Protein AF-A0A352XR48-F1 (afdb_monomer_lite)

Secondary structure (DSSP, 8-state):
---HHHHHHHHHHHHHHHTT-HHHHHHTS-TT-EEEETTEEEESHHHHHHHHHHH--------

pLDDT: mean 89.75, std 12.34, range [41.72, 98.06]

Radius of gyration: 12.22 Å; chains: 1; bounding box: 35×28×27 Å

Sequence (63 aa):
MQPVASLAIVQAWQEAANSQNIDRLLELSDPNIEVVGPRGSGFGYQLLRDWIARAGLTLETLR

Foldseek 3Di:
DPPPPPVVLVVQLLVCLQVVVLVSNQVSADQFDWDQDPVGIGTGSVVVNVCSVPVNDRDDDDD

Structure (mmCIF, N/CA/C/O backbone):
data_AF-A0A352XR48-F1
#
_entry.id   AF-A0A352XR48-F1
#
loop_
_atom_site.group_PDB
_atom_site.id
_atom_site.type_symbol
_atom_site.label_atom_id
_atom_site.label_alt_id
_atom_site.label_comp_id
_atom_site.label_asym_id
_atom_site.label_entity_id
_atom_site.label_seq_id
_atom_site.pdbx_PDB_ins_code
_atom_site.Cartn_x
_atom_site.Cartn_y
_atom_site.Cartn_z
_atom_site.occupancy
_atom_site.B_iso_or_equiv
_atom_site.auth_seq_id
_atom_site.auth_comp_id
_atom_site.auth_asym_id
_atom_site.auth_atom_id
_atom_site.pdbx_PDB_model_num
ATOM 1 N N . MET A 1 1 ? -19.200 20.943 -3.124 1.00 41.72 1 MET A N 1
ATOM 2 C CA . MET A 1 1 ? -18.923 19.856 -2.161 1.00 41.72 1 MET A CA 1
ATOM 3 C C . MET A 1 1 ? -18.820 18.541 -2.917 1.00 41.72 1 MET A C 1
ATOM 5 O O . MET A 1 1 ? -19.846 18.050 -3.360 1.00 41.72 1 MET A O 1
ATOM 9 N N . GLN A 1 2 ? -17.623 17.968 -3.052 1.00 44.38 2 GLN A N 1
ATOM 10 C CA . GLN A 1 2 ? -17.475 16.517 -3.232 1.00 44.38 2 GLN A CA 1
ATOM 11 C C . GLN A 1 2 ? -16.388 15.994 -2.275 1.00 44.38 2 GLN A C 1
ATOM 13 O O . GLN A 1 2 ? -15.245 15.847 -2.684 1.00 44.38 2 GLN A O 1
ATOM 18 N N . PRO A 1 3 ? -16.706 15.767 -0.985 1.00 50.53 3 PRO A N 1
ATOM 19 C CA . PRO A 1 3 ? -15.747 15.245 -0.009 1.00 50.53 3 PRO A CA 1
ATOM 20 C C . PRO A 1 3 ? -15.920 13.744 0.294 1.00 50.53 3 PRO A C 1
ATOM 22 O O . PRO A 1 3 ? -15.148 13.185 1.062 1.00 50.53 3 PRO A O 1
ATOM 25 N N . VAL A 1 4 ? -16.914 13.071 -0.297 1.00 53.41 4 VAL A N 1
ATOM 26 C CA . VAL A 1 4 ? -17.251 11.674 0.044 1.00 53.41 4 VAL A CA 1
ATOM 27 C C . VAL A 1 4 ? -16.408 10.639 -0.711 1.00 53.41 4 VAL A C 1
ATOM 29 O O . VAL A 1 4 ? -16.149 9.566 -0.179 1.00 53.41 4 VAL A O 1
ATOM 32 N N . ALA A 1 5 ? -15.946 10.952 -1.927 1.00 74.38 5 ALA A N 1
ATOM 33 C CA . ALA A 1 5 ? -15.233 9.985 -2.765 1.00 74.38 5 ALA A CA 1
ATOM 34 C C . ALA A 1 5 ? -13.792 9.729 -2.287 1.00 74.38 5 ALA A C 1
ATOM 36 O O . ALA A 1 5 ? -13.374 8.578 -2.201 1.00 74.38 5 ALA A O 1
ATOM 37 N N . SER A 1 6 ? -13.042 10.776 -1.924 1.00 85.06 6 SER A N 1
ATOM 38 C CA . SER A 1 6 ? -11.619 10.637 -1.582 1.00 85.06 6 SER A CA 1
ATOM 39 C C . SER A 1 6 ? -11.392 9.845 -0.294 1.00 85.06 6 SER A C 1
ATOM 41 O O . SER A 1 6 ? -10.501 9.003 -0.252 1.00 85.06 6 SER A O 1
ATOM 43 N N . LEU A 1 7 ? -12.217 10.057 0.741 1.00 90.38 7 LEU A N 1
ATOM 44 C CA . LEU A 1 7 ? -12.107 9.288 1.985 1.00 90.38 7 LEU A CA 1
ATOM 45 C C . LEU A 1 7 ? -12.428 7.805 1.758 1.00 90.38 7 LEU A C 1
ATOM 47 O O . LEU A 1 7 ? -11.704 6.947 2.253 1.00 90.38 7 LEU A O 1
ATOM 51 N N . ALA A 1 8 ? -13.470 7.507 0.976 1.00 92.19 8 ALA A N 1
ATOM 52 C CA . ALA A 1 8 ? -13.831 6.133 0.641 1.00 92.19 8 ALA A CA 1
ATOM 53 C C . ALA A 1 8 ? -12.715 5.420 -0.144 1.00 92.19 8 ALA A C 1
ATOM 55 O O . ALA A 1 8 ? -12.419 4.260 0.131 1.00 92.19 8 ALA A O 1
ATOM 56 N N . ILE A 1 9 ? -12.051 6.120 -1.074 1.00 93.69 9 ILE A N 1
ATOM 57 C CA . ILE A 1 9 ? -10.897 5.582 -1.812 1.00 93.69 9 ILE A CA 1
ATOM 58 C C . ILE A 1 9 ? -9.738 5.272 -0.860 1.00 93.69 9 ILE A C 1
ATOM 60 O O . ILE A 1 9 ? -9.181 4.180 -0.927 1.00 93.69 9 ILE A O 1
ATOM 64 N N . VAL A 1 10 ? -9.403 6.187 0.055 1.00 93.88 10 VAL A N 1
ATOM 65 C CA . VAL A 1 10 ? -8.318 5.976 1.030 1.00 93.88 10 VAL A CA 1
ATOM 66 C C . VAL A 1 10 ? -8.625 4.798 1.957 1.00 93.88 10 VAL A C 1
ATOM 68 O O . VAL A 1 10 ? -7.747 3.981 2.214 1.00 93.88 10 VAL A O 1
ATOM 71 N N . GLN A 1 11 ? -9.870 4.663 2.419 1.00 94.94 11 GLN A N 1
ATOM 72 C CA . GLN A 1 11 ? -10.293 3.533 3.250 1.00 94.94 11 GLN A CA 1
ATOM 73 C C . GLN A 1 11 ? -10.186 2.202 2.499 1.00 94.94 11 GLN A C 1
ATOM 75 O O . GLN A 1 11 ? -9.618 1.249 3.030 1.00 94.94 11 GLN A O 1
ATOM 80 N N . ALA A 1 12 ? -10.658 2.153 1.251 1.00 96.12 12 ALA A N 1
ATOM 81 C CA . ALA A 1 12 ? -10.539 0.965 0.410 1.00 96.12 12 ALA A CA 1
ATOM 82 C C . ALA A 1 12 ? -9.071 0.614 0.111 1.00 96.12 12 ALA A C 1
ATOM 84 O O . ALA A 1 12 ? -8.705 -0.560 0.095 1.00 96.12 12 ALA A O 1
ATOM 85 N N . TRP A 1 13 ? -8.217 1.622 -0.093 1.00 95.81 13 TRP A N 1
ATOM 86 C CA . TRP A 1 13 ? -6.783 1.428 -0.298 1.00 95.81 13 TRP A CA 1
ATOM 87 C C . TRP A 1 13 ? -6.113 0.873 0.966 1.00 95.81 13 TRP A C 1
ATOM 89 O O . TRP A 1 13 ? -5.339 -0.079 0.882 1.00 95.81 13 TRP A O 1
ATOM 99 N N . GLN A 1 14 ? -6.460 1.403 2.146 1.00 95.69 14 GLN A N 1
ATOM 100 C CA . GLN A 1 14 ? -5.968 0.912 3.438 1.00 95.69 14 GLN A CA 1
ATOM 101 C C . GLN A 1 14 ? -6.367 -0.551 3.679 1.00 95.69 14 GLN A C 1
ATOM 103 O O . GLN A 1 14 ? -5.542 -1.359 4.101 1.00 95.69 14 GLN A O 1
ATOM 108 N N . GLU A 1 15 ? -7.622 -0.908 3.402 1.00 96.25 15 GLU A N 1
ATOM 109 C CA . GLU A 1 15 ? -8.123 -2.277 3.545 1.00 96.25 15 GLU A CA 1
ATOM 110 C C . GLU A 1 15 ? -7.417 -3.247 2.586 1.00 96.25 15 GLU A C 1
ATOM 112 O O . GLU A 1 15 ? -6.999 -4.335 2.993 1.00 96.25 15 GLU A O 1
ATOM 117 N N . ALA A 1 16 ? -7.209 -2.835 1.333 1.00 96.44 16 ALA A N 1
ATOM 118 C CA . ALA A 1 16 ? -6.461 -3.617 0.355 1.00 96.44 16 ALA A CA 1
ATOM 119 C C . ALA A 1 16 ? -4.993 -3.814 0.776 1.00 96.44 16 ALA A C 1
ATOM 121 O O . ALA A 1 16 ? -4.470 -4.922 0.667 1.00 96.44 16 ALA A O 1
ATOM 122 N N . ALA A 1 17 ? -4.344 -2.782 1.326 1.00 95.44 17 ALA A N 1
ATOM 123 C CA . ALA A 1 17 ? -2.990 -2.891 1.867 1.00 95.44 17 ALA A CA 1
ATOM 124 C C . ALA A 1 17 ? -2.910 -3.865 3.050 1.00 95.44 17 ALA A C 1
ATOM 126 O O . ALA A 1 17 ? -2.076 -4.770 3.040 1.00 95.44 17 ALA A O 1
ATOM 127 N N . ASN A 1 18 ? -3.808 -3.730 4.029 1.00 95.31 18 ASN A N 1
ATOM 128 C CA . ASN A 1 18 ? -3.826 -4.568 5.231 1.00 95.31 18 ASN A CA 1
ATOM 129 C C . ASN A 1 18 ? -4.144 -6.041 4.930 1.00 95.31 18 ASN A C 1
ATOM 131 O O . ASN A 1 18 ? -3.657 -6.929 5.624 1.00 95.31 18 ASN A O 1
ATOM 135 N N . SER A 1 19 ? -4.948 -6.310 3.899 1.00 95.12 19 SER A N 1
ATOM 136 C CA . SER A 1 19 ? -5.270 -7.670 3.436 1.00 95.12 19 SER A CA 1
ATOM 137 C C . SER A 1 19 ? -4.277 -8.224 2.408 1.00 95.12 19 SER A C 1
ATOM 139 O O . SER A 1 19 ? -4.468 -9.335 1.916 1.00 95.12 19 SER A O 1
ATOM 141 N N . GLN A 1 20 ? -3.229 -7.463 2.065 1.00 93.81 20 GLN A N 1
ATOM 142 C CA . GLN A 1 20 ? -2.282 -7.768 0.986 1.00 93.81 20 GLN A CA 1
ATOM 143 C C . GLN A 1 20 ? -2.963 -8.068 -0.366 1.00 93.81 20 GLN A C 1
ATOM 145 O O . GLN A 1 20 ? -2.438 -8.820 -1.189 1.00 93.81 20 GLN A O 1
ATOM 150 N N . ASN A 1 21 ? -4.121 -7.455 -0.628 1.00 95.56 21 ASN A N 1
ATOM 151 C CA . ASN A 1 21 ? -4.818 -7.550 -1.905 1.00 95.56 21 ASN A CA 1
ATOM 152 C C . ASN A 1 21 ? -4.144 -6.634 -2.940 1.00 95.56 21 ASN A C 1
ATOM 154 O O . ASN A 1 21 ? -4.529 -5.479 -3.140 1.00 95.56 21 ASN A O 1
ATOM 158 N N . ILE A 1 22 ? -3.099 -7.167 -3.577 1.00 95.25 22 ILE A N 1
ATOM 159 C CA . ILE A 1 22 ? -2.269 -6.443 -4.543 1.00 95.25 22 ILE A CA 1
ATOM 160 C C . ILE A 1 22 ? -3.080 -5.956 -5.740 1.00 95.25 22 ILE A C 1
ATOM 162 O O . ILE A 1 22 ? -2.941 -4.800 -6.124 1.00 95.25 22 ILE A O 1
ATOM 166 N N . ASP A 1 23 ? -3.937 -6.795 -6.315 1.00 96.81 23 ASP A N 1
ATOM 167 C CA . ASP A 1 23 ? -4.703 -6.416 -7.505 1.00 96.81 23 ASP A CA 1
ATOM 168 C C . ASP A 1 23 ? -5.605 -5.217 -7.208 1.00 96.81 23 ASP A C 1
ATOM 170 O O . ASP A 1 23 ? -5.589 -4.223 -7.939 1.00 96.81 23 ASP A O 1
ATOM 174 N N . ARG A 1 24 ? -6.284 -5.236 -6.055 1.00 97.00 24 ARG A N 1
ATOM 175 C CA . ARG A 1 24 ? -7.128 -4.117 -5.635 1.00 97.00 24 ARG A CA 1
ATOM 176 C C . ARG A 1 24 ? -6.334 -2.840 -5.366 1.00 97.00 24 ARG A C 1
ATOM 178 O O . ARG A 1 24 ? -6.801 -1.749 -5.686 1.00 97.00 24 ARG A O 1
ATOM 185 N N . LEU A 1 25 ? -5.140 -2.955 -4.789 1.00 95.62 25 LEU A N 1
ATOM 186 C CA . LEU A 1 25 ? -4.251 -1.811 -4.581 1.00 95.62 25 LEU A CA 1
ATOM 187 C C . LEU A 1 25 ? -3.862 -1.140 -5.896 1.00 95.62 25 LEU A C 1
ATOM 189 O O . LEU A 1 25 ? -3.832 0.087 -5.968 1.00 95.62 25 LEU A O 1
ATOM 193 N N . LEU A 1 26 ? -3.574 -1.931 -6.927 1.00 96.88 26 LEU A N 1
ATOM 194 C CA . LEU A 1 26 ? -3.186 -1.423 -8.239 1.00 96.88 26 LEU A CA 1
ATOM 195 C C . LEU A 1 26 ? -4.357 -0.730 -8.935 1.00 96.88 26 LEU A C 1
ATOM 197 O O . LEU A 1 26 ? -4.175 0.362 -9.456 1.00 96.88 26 LEU A O 1
ATOM 201 N N . GLU A 1 27 ? -5.560 -1.304 -8.867 1.00 97.31 27 GLU A N 1
ATOM 202 C CA . GLU A 1 27 ? -6.784 -0.672 -9.384 1.00 97.31 27 GLU A CA 1
ATOM 203 C C . GLU A 1 27 ? -7.071 0.692 -8.744 1.00 97.31 27 GLU A C 1
ATOM 205 O O . GLU A 1 27 ? -7.598 1.593 -9.395 1.00 97.31 27 GLU A O 1
ATOM 210 N N . LEU A 1 28 ? -6.758 0.835 -7.455 1.00 96.94 28 LEU A N 1
ATOM 211 C CA . LEU A 1 28 ? -6.972 2.062 -6.688 1.00 96.94 28 LEU A CA 1
ATOM 212 C C . LEU A 1 28 ? -5.825 3.073 -6.816 1.00 96.94 28 LEU A C 1
ATOM 214 O O . LEU A 1 28 ? -5.929 4.171 -6.268 1.00 96.94 28 LEU A O 1
ATOM 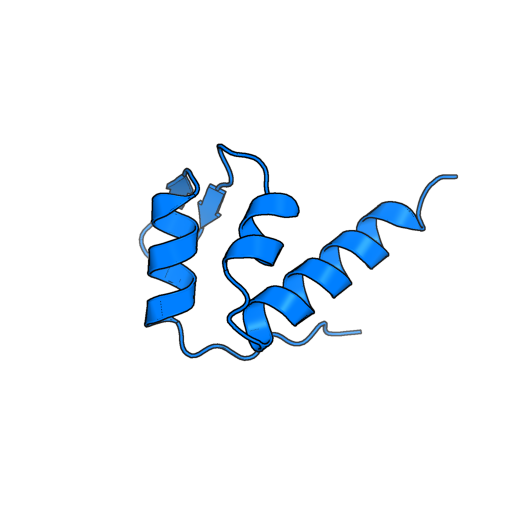218 N N . SER A 1 29 ? -4.738 2.712 -7.497 1.00 96.81 29 SER A N 1
ATOM 219 C CA . SER A 1 29 ? -3.519 3.514 -7.575 1.00 96.81 29 SER A CA 1
ATOM 220 C C . SER A 1 29 ? -3.262 4.006 -8.993 1.00 96.81 29 SER A C 1
ATOM 222 O O . SER A 1 29 ? -3.465 3.286 -9.970 1.00 96.81 29 SER A O 1
ATOM 224 N N . ASP A 1 30 ? -2.726 5.218 -9.106 1.00 97.12 30 ASP A N 1
ATOM 225 C CA . ASP A 1 30 ? -2.189 5.709 -10.374 1.00 97.12 30 ASP A CA 1
ATOM 226 C C . ASP A 1 30 ? -1.039 4.792 -10.860 1.00 97.12 30 ASP A C 1
ATOM 228 O O . ASP A 1 30 ? -0.220 4.369 -10.034 1.00 97.12 30 ASP A O 1
ATOM 232 N N . PRO A 1 31 ? -0.930 4.472 -12.167 1.00 97.00 31 PRO A N 1
ATOM 233 C CA . PRO A 1 31 ? 0.177 3.678 -12.714 1.00 97.00 31 PRO A CA 1
ATOM 234 C C . PRO A 1 31 ? 1.572 4.205 -12.369 1.00 97.00 31 PRO A C 1
ATOM 236 O O . PRO A 1 31 ? 2.520 3.421 -12.296 1.00 97.00 31 PRO A O 1
ATOM 239 N N . ASN A 1 32 ? 1.693 5.511 -12.129 1.00 97.69 32 ASN A N 1
ATOM 240 C CA . ASN A 1 32 ? 2.900 6.198 -11.693 1.00 97.69 32 ASN A CA 1
ATOM 241 C C . ASN A 1 32 ? 2.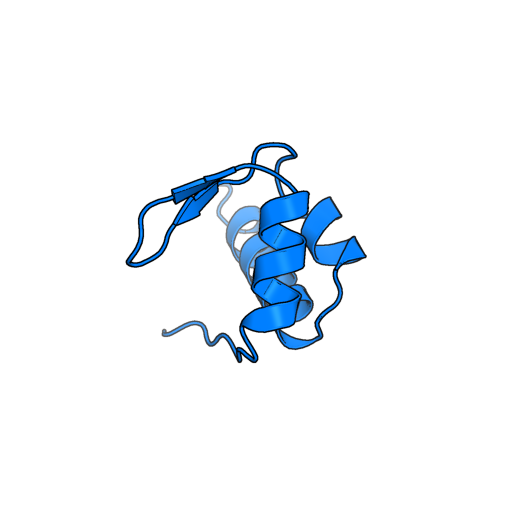850 6.587 -10.200 1.00 97.69 32 ASN A C 1
ATOM 243 O O . ASN A 1 32 ? 3.427 7.597 -9.807 1.00 97.69 32 ASN A O 1
ATOM 247 N N . ILE A 1 33 ? 2.160 5.810 -9.356 1.00 96.75 33 ILE A N 1
ATOM 248 C CA . ILE A 1 33 ? 2.102 6.029 -7.902 1.00 96.75 33 ILE A CA 1
ATOM 249 C C . ILE A 1 33 ? 3.497 6.208 -7.297 1.00 96.75 33 ILE A C 1
ATOM 251 O O . ILE A 1 33 ? 4.384 5.386 -7.515 1.00 96.75 33 ILE A O 1
ATOM 255 N N . GLU A 1 34 ? 3.676 7.263 -6.506 1.00 96.94 34 GLU A N 1
ATOM 256 C CA . GLU A 1 34 ? 4.895 7.489 -5.734 1.00 96.94 34 GLU A CA 1
ATOM 257 C C . GLU A 1 34 ? 4.802 6.800 -4.370 1.00 96.94 34 GLU A C 1
ATOM 259 O O . GLU A 1 34 ? 3.814 6.947 -3.649 1.00 96.94 34 GLU A O 1
ATOM 264 N N . VAL A 1 35 ? 5.856 6.085 -3.984 1.00 93.00 35 VAL A N 1
ATOM 265 C CA . VAL A 1 35 ? 6.021 5.550 -2.629 1.00 93.00 35 VAL A CA 1
ATOM 266 C C . VAL A 1 35 ? 7.233 6.227 -1.999 1.00 93.00 35 VAL A C 1
ATOM 268 O O . VAL A 1 35 ? 8.365 6.036 -2.447 1.00 93.00 35 VAL A O 1
ATOM 271 N N . VAL A 1 36 ? 6.996 7.015 -0.949 1.00 91.81 36 VAL A N 1
ATOM 272 C CA . VAL A 1 36 ? 8.023 7.787 -0.234 1.00 91.81 36 VAL A CA 1
ATOM 273 C C . VAL A 1 36 ? 8.404 7.077 1.064 1.00 91.81 36 VAL A C 1
ATOM 275 O O . VAL A 1 36 ? 7.540 6.653 1.830 1.00 91.81 36 VAL A O 1
ATOM 278 N N . GLY A 1 37 ? 9.703 6.968 1.347 1.00 85.94 37 GLY A N 1
ATOM 279 C CA . GLY A 1 37 ? 10.202 6.435 2.612 1.00 85.94 37 GLY A CA 1
ATOM 280 C C . GLY A 1 37 ? 11.527 7.066 3.055 1.00 85.94 37 GLY A C 1
ATOM 281 O O . GLY A 1 37 ? 12.067 7.941 2.382 1.00 85.94 37 GLY A O 1
ATOM 282 N N . PRO A 1 38 ? 12.116 6.594 4.170 1.00 87.94 38 PRO A N 1
ATOM 283 C CA . PRO A 1 38 ? 13.330 7.183 4.752 1.00 87.94 38 PRO A CA 1
ATOM 284 C C . PRO A 1 38 ? 14.566 7.171 3.842 1.00 87.94 38 PRO A C 1
ATOM 286 O O . PRO A 1 38 ? 15.549 7.843 4.129 1.00 87.94 38 PRO A O 1
ATOM 289 N N . ARG A 1 39 ? 14.546 6.371 2.769 1.00 86.38 39 ARG A N 1
ATOM 290 C CA . ARG A 1 39 ? 15.651 6.229 1.806 1.00 86.38 39 ARG A CA 1
ATOM 291 C C . ARG A 1 39 ? 15.407 6.994 0.499 1.00 86.38 39 ARG A C 1
ATOM 293 O O . ARG A 1 39 ? 16.139 6.779 -0.459 1.00 86.38 39 ARG A O 1
ATOM 300 N N . GLY A 1 40 ? 14.384 7.847 0.458 1.00 91.94 40 GLY A N 1
ATOM 301 C CA . GLY A 1 40 ? 13.921 8.536 -0.744 1.00 91.94 40 GLY A CA 1
ATOM 302 C C . GLY A 1 40 ? 12.589 7.988 -1.251 1.00 91.94 40 GLY A C 1
ATOM 303 O O . GLY A 1 40 ? 11.919 7.206 -0.568 1.00 91.94 40 GLY A O 1
ATOM 304 N N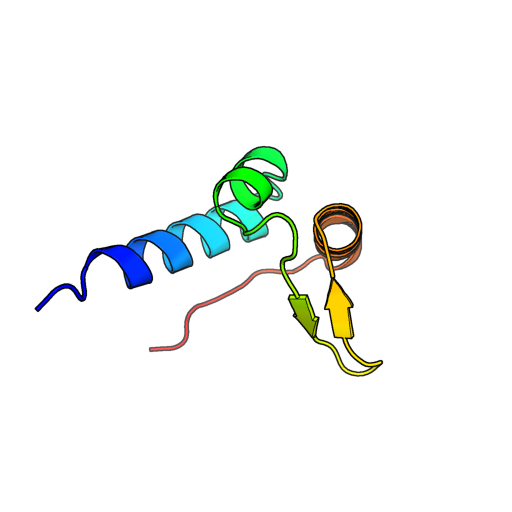 . SER A 1 41 ? 12.208 8.417 -2.450 1.00 95.25 41 SER A 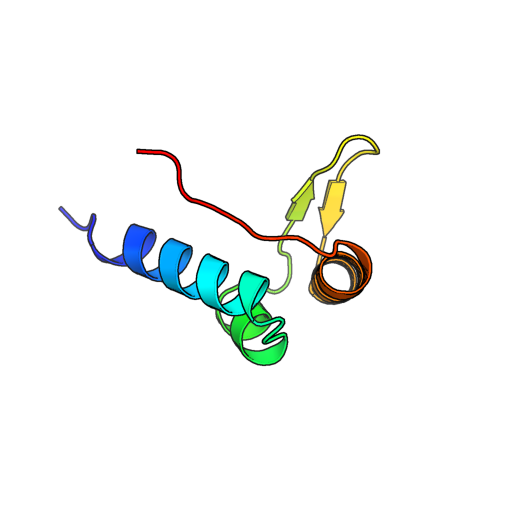N 1
ATOM 305 C CA . SER A 1 41 ? 10.993 7.981 -3.128 1.00 95.25 41 SER A CA 1
ATOM 306 C C . SER A 1 41 ? 11.291 7.213 -4.409 1.00 95.25 41 SER A C 1
ATOM 308 O O . SER A 1 41 ? 12.399 7.244 -4.948 1.00 95.25 41 SER A O 1
ATOM 310 N N . GLY A 1 42 ? 10.289 6.486 -4.879 1.00 95.94 42 GLY A N 1
ATOM 311 C CA . GLY A 1 42 ? 10.283 5.885 -6.202 1.00 95.94 42 GLY A CA 1
ATOM 312 C C . GLY A 1 42 ? 8.855 5.763 -6.711 1.00 95.94 42 GLY A C 1
ATOM 313 O O . GLY A 1 42 ? 7.910 6.076 -5.986 1.00 95.94 42 GLY A O 1
ATOM 314 N N . PHE A 1 43 ? 8.701 5.276 -7.941 1.00 97.75 43 PHE A N 1
ATOM 315 C CA . PHE A 1 43 ? 7.420 5.298 -8.637 1.00 97.75 43 PHE A CA 1
ATOM 316 C C . PHE A 1 43 ? 7.026 3.939 -9.209 1.00 97.75 43 PHE A C 1
ATOM 318 O O . PHE A 1 43 ? 7.868 3.105 -9.551 1.00 97.75 43 PHE A O 1
ATOM 325 N N . GLY A 1 44 ? 5.721 3.771 -9.378 1.00 98.06 44 GLY A N 1
ATOM 326 C CA . GLY A 1 44 ? 5.116 2.749 -10.209 1.00 98.06 44 GLY A CA 1
ATOM 327 C C . GLY A 1 44 ? 4.700 1.482 -9.475 1.00 98.06 44 GLY A C 1
ATOM 328 O O . GLY A 1 44 ? 5.082 1.184 -8.342 1.00 98.06 44 GLY A O 1
ATOM 329 N N . TYR A 1 45 ? 3.899 0.690 -10.177 1.00 97.94 45 TYR A N 1
ATOM 330 C CA . TYR A 1 45 ? 3.283 -0.516 -9.637 1.00 97.94 45 TYR A CA 1
ATOM 331 C C . TYR A 1 45 ? 4.263 -1.590 -9.172 1.00 97.94 45 TYR A C 1
ATOM 333 O O . TYR A 1 45 ? 3.946 -2.323 -8.238 1.00 97.94 45 TYR A O 1
ATOM 341 N N . GLN A 1 46 ? 5.438 -1.719 -9.797 1.00 96.62 46 GLN A N 1
ATOM 342 C CA . GLN A 1 46 ? 6.433 -2.681 -9.319 1.00 96.62 46 GLN A CA 1
ATOM 343 C C . GLN A 1 46 ? 6.913 -2.308 -7.914 1.00 96.62 46 GLN A C 1
ATOM 345 O O . GLN A 1 46 ? 6.938 -3.156 -7.027 1.00 96.62 46 GLN A O 1
ATOM 350 N N . LEU A 1 47 ? 7.186 -1.022 -7.683 1.00 95.31 47 LEU A N 1
ATOM 351 C CA . LEU A 1 47 ? 7.586 -0.538 -6.370 1.00 95.31 47 LEU A CA 1
ATOM 352 C C . LEU A 1 47 ? 6.485 -0.744 -5.325 1.00 95.31 47 LEU A C 1
ATOM 354 O O . LEU A 1 47 ? 6.783 -1.150 -4.202 1.00 95.31 47 LEU A O 1
ATOM 358 N N . LEU A 1 48 ? 5.222 -0.492 -5.687 1.00 95.44 48 LEU A N 1
ATOM 359 C CA . LEU A 1 48 ? 4.093 -0.717 -4.783 1.00 95.44 48 LEU A CA 1
ATOM 360 C C . LEU A 1 48 ? 3.983 -2.196 -4.374 1.00 95.44 48 LEU A C 1
ATOM 362 O O . LEU A 1 48 ? 3.829 -2.488 -3.187 1.00 95.44 48 LEU A O 1
ATOM 366 N N . ARG A 1 49 ? 4.121 -3.125 -5.332 1.00 95.25 49 ARG A N 1
ATOM 367 C CA . ARG A 1 49 ? 4.129 -4.575 -5.066 1.00 95.25 49 ARG A CA 1
ATOM 368 C C . ARG A 1 49 ? 5.242 -4.962 -4.100 1.00 95.25 49 ARG A C 1
ATOM 370 O O . ARG A 1 49 ? 4.978 -5.601 -3.083 1.00 95.25 49 ARG A O 1
ATOM 377 N N . ASP A 1 50 ? 6.465 -4.533 -4.397 1.00 93.12 50 ASP A N 1
ATOM 378 C CA . ASP A 1 50 ? 7.642 -4.860 -3.593 1.00 93.12 50 ASP A CA 1
ATOM 379 C C . ASP A 1 50 ? 7.523 -4.286 -2.177 1.00 93.12 50 ASP A C 1
ATOM 381 O O . ASP A 1 50 ? 7.925 -4.922 -1.201 1.00 93.12 50 ASP A O 1
ATOM 385 N N . TRP A 1 51 ? 6.952 -3.084 -2.046 1.00 90.50 51 TRP A N 1
ATOM 386 C CA . TRP A 1 51 ? 6.693 -2.460 -0.755 1.00 90.50 51 TRP A CA 1
ATOM 387 C C . TRP A 1 51 ? 5.670 -3.237 0.073 1.00 90.50 51 TRP A C 1
ATOM 389 O O . TRP A 1 51 ? 5.975 -3.567 1.214 1.00 90.50 51 TRP A O 1
ATOM 399 N N . ILE A 1 52 ? 4.512 -3.605 -0.476 1.00 91.69 52 ILE A N 1
ATOM 400 C CA . ILE A 1 52 ? 3.507 -4.372 0.280 1.00 91.69 52 ILE A CA 1
ATOM 401 C C . ILE A 1 52 ? 4.033 -5.753 0.679 1.00 91.69 52 ILE A C 1
ATOM 403 O O . ILE A 1 52 ? 3.823 -6.184 1.813 1.00 91.69 52 ILE A O 1
ATOM 407 N N . ALA A 1 53 ? 4.759 -6.431 -0.214 1.00 89.88 53 ALA A N 1
ATOM 408 C CA . ALA A 1 53 ? 5.319 -7.752 0.064 1.00 89.88 53 ALA A CA 1
ATOM 409 C C . ALA A 1 53 ? 6.337 -7.735 1.219 1.00 89.88 53 ALA A C 1
ATOM 411 O O . ALA A 1 53 ? 6.388 -8.677 2.008 1.00 89.88 53 ALA A O 1
ATOM 412 N N . ARG A 1 54 ? 7.137 -6.665 1.342 1.00 86.50 54 ARG A N 1
ATOM 413 C CA . ARG A 1 54 ? 8.174 -6.548 2.385 1.00 86.50 54 ARG A CA 1
ATOM 414 C C . ARG A 1 54 ? 7.700 -5.892 3.675 1.00 86.50 54 ARG A C 1
ATOM 416 O O . ARG A 1 54 ? 8.374 -6.025 4.692 1.00 86.50 54 ARG A O 1
ATOM 423 N N . ALA A 1 55 ? 6.642 -5.089 3.624 1.00 78.38 55 ALA A N 1
ATOM 424 C CA . ALA A 1 55 ? 6.401 -4.130 4.689 1.00 78.38 55 ALA A CA 1
ATOM 425 C C . ALA A 1 55 ? 5.758 -4.729 5.943 1.00 78.38 55 ALA A C 1
ATOM 427 O O . ALA A 1 55 ? 5.900 -4.120 7.000 1.00 78.38 55 ALA A O 1
ATOM 428 N N . GLY A 1 56 ? 5.090 -5.890 5.843 1.00 79.75 56 GLY A N 1
ATOM 429 C CA . GLY A 1 56 ? 4.471 -6.564 6.995 1.00 79.75 56 GLY A CA 1
ATOM 430 C C . GLY A 1 56 ? 3.620 -5.615 7.845 1.00 79.75 56 GLY A C 1
ATOM 431 O O . GLY A 1 56 ? 3.671 -5.671 9.071 1.00 79.75 56 GLY A O 1
ATOM 432 N N . LEU A 1 57 ? 2.945 -4.670 7.185 1.00 83.31 57 LEU A N 1
ATOM 433 C CA . LEU A 1 57 ? 2.350 -3.500 7.816 1.00 83.31 57 LEU A CA 1
ATOM 434 C C . LEU A 1 57 ? 0.862 -3.699 8.088 1.00 83.31 57 LEU A C 1
ATOM 436 O O . LEU A 1 57 ? 0.153 -4.339 7.319 1.00 83.31 57 LEU A O 1
ATOM 440 N N . THR A 1 58 ? 0.409 -3.076 9.171 1.00 91.62 58 THR A N 1
ATOM 441 C CA . THR A 1 58 ? -1.004 -2.838 9.455 1.00 91.62 58 THR A CA 1
ATOM 442 C C . THR A 1 58 ? -1.178 -1.333 9.565 1.00 91.62 58 THR A C 1
ATOM 444 O O . THR A 1 58 ? -0.604 -0.696 10.446 1.00 91.62 58 THR A O 1
ATOM 447 N N . LEU A 1 59 ? -1.920 -0.754 8.631 1.00 92.62 59 LEU A N 1
ATOM 448 C CA . LEU A 1 59 ? -2.228 0.666 8.571 1.00 92.62 59 LEU A CA 1
ATOM 449 C C . LEU A 1 59 ? -3.483 0.963 9.384 1.00 92.62 59 LEU A C 1
ATOM 451 O O . LEU A 1 59 ? -4.495 0.268 9.255 1.00 92.62 59 LEU A O 1
ATOM 455 N N . GLU A 1 60 ? -3.431 2.046 10.150 1.00 93.62 60 GLU A N 1
ATOM 456 C CA . GLU A 1 60 ? -4.558 2.581 10.901 1.00 93.62 60 GLU A CA 1
ATOM 457 C C . GLU A 1 60 ? -4.710 4.077 10.604 1.00 93.62 60 GLU A C 1
ATOM 459 O O . GLU A 1 60 ? -3.743 4.840 10.642 1.00 93.62 60 GLU A O 1
ATOM 464 N N . THR A 1 61 ? -5.938 4.503 10.307 1.00 89.50 61 THR A N 1
ATOM 465 C CA . THR A 1 61 ? -6.274 5.923 10.183 1.00 89.50 61 THR A CA 1
ATOM 466 C C . THR A 1 61 ? -6.461 6.505 11.579 1.00 89.50 61 THR A C 1
ATOM 468 O O . THR A 1 61 ? -7.426 6.163 12.264 1.00 89.50 61 THR A O 1
ATOM 471 N N . LEU A 1 62 ? -5.580 7.422 11.974 1.00 87.88 62 LEU A N 1
ATOM 472 C CA . LEU A 1 62 ? -5.744 8.198 13.202 1.00 87.88 62 LEU A CA 1
ATOM 473 C C . LEU A 1 62 ? -6.861 9.233 13.009 1.00 87.88 62 LEU A C 1
ATOM 475 O O . LEU A 1 62 ? -6.931 9.881 11.962 1.00 87.88 62 LEU A O 1
ATOM 479 N N . ARG A 1 63 ? -7.744 9.362 14.002 1.00 73.38 63 ARG A N 1
ATOM 480 C CA . ARG A 1 63 ? -8.854 10.323 14.013 1.00 73.38 63 ARG A CA 1
ATOM 481 C C . ARG A 1 63 ? -8.742 11.269 15.193 1.00 73.38 63 ARG A C 1
ATOM 483 O O . ARG A 1 63 ? -8.285 10.802 16.259 1.00 73.38 63 ARG A O 1
#

=== Feature glossary ===
Feature key, reading from the visual/contextual features back to the raw sequence:

Rendered structure images. Structure images are PyMOL renders from six orthogonal camera directions. Cartoon representation draws helices as coils and strands as arrows; sticks shows the backbone as bonds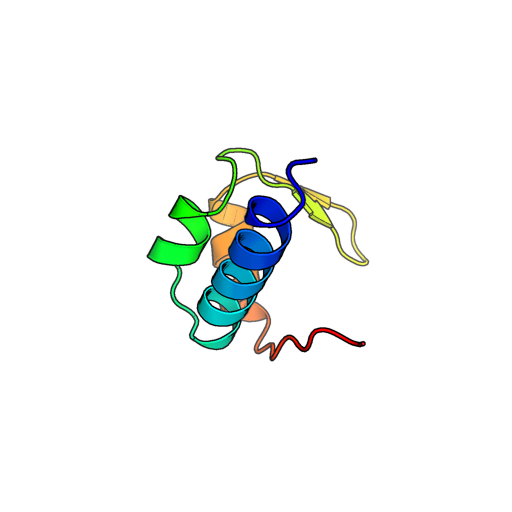; surface shows the solvent-excluded envelope. Rainbow coloring maps sequence position to hue (blue→red, N→C); chain coloring assigns a distinct color per polypeptide.

Contact-map, Ramachandran, and PAE plots. Three diagnostic plots accompany the record. The Cα contact map visualizes the tertiary structure as a 2D adjacency matrix (8 Å cutoff, sequence-local contacts suppressed). The Ramachandran plot shows the distribution of backbone (φ, ψ) torsions, with points in the α and β basins reflecting secondary structure content. The PAE plot shows AlphaFold's inter-residue confidence as a color matrix.

InterPro / GO / CATH / organism. The annotation block draws on four external resources. InterPro: which protein families and domains the sequence belongs to. GO: standardized terms for what the protein does, what process it participates in, and where in the cell it acts. CATH: which structural fold it has in the CATH hierarchy. Organism: the species of origin.

Nearest PDB structures. Structural nearest neighbors (via Foldseek easy-search vs the PDB). Reported per hit: target PDB id, E-value, and alignment TM-score. A TM-score above ~0.5 is the conventional threshold for 'same fold'.

Predicted aligned error. Predicted aligned error is AlphaFold's pairwise confidence. Unlike pLDDT (per-residue), PAE is per-residue-pair and captures whether two parts of the structure are correctly placed relative to each other. Units are ångströms of expected positional error.

Solvent-accessible surface area. SASA measures how much of the protein is reachable by solvent. It is computed by rolling a water-sized probe over the atomic surface and summing the exposed area (Å²). Per-residue SASA distinguishes core (buried, low SASA) from surface (exposed, high SASA) residues; total SASA is a whole-molecule size measure.

B-factor. Crystallographic B-factors measure how much each atom's electron density is smeared out, in Å². They rise in mobile loops and surface residues and fall in the buried interior. In AlphaFold models this column is repurposed to hold pLDDT instead.

pLDDT. For AlphaFold models, the B-factor field carries pLDDT — the model's own estimate of local accuracy on a 0–100 scale. Regions with pLDDT<50 should be treated as essentially unmodeled; they often correspond to intrinsically disordered segments.

Backbone torsions (φ/ψ). φ (phi) and ψ (psi) are the two rotatable backbone dihedrals per residue: φ is the C(i-1)–N–Cα–C torsion, ψ is the N–Cα–C–N(i+1) torsion, both in degrees on (−180°, 180°]. α-helical residues cluster near (−60°, −45°); β-strand residues near (−120°, +130°). A Ramachandran plot is simply a scatter of (φ, ψ) for every residue.

Radius of gyration, Cα contacts, bounding box. Radius of gyration (Rg) is the root-mean-square distance of Cα atoms from their centroid — a single number for overall size and compactness. A globular domain of N residues has Rg ≈ 2.2·N^0.38 Å; an extended or disordered chain has a much larger Rg. The Cα contact count is the number of residue pairs whose Cα atoms are within 8 Å and are more than four positions apart in sequence — a standard proxy for tertiary packing density. The bounding box is the smallest axis-aligned box enclosing all Cα atoms.

Secondary structure (3-state, P-SEA). Three-state secondary structure (P-SEA) collapses the eight DSSP classes into helix (a), strand (b), and coil (c). P-SEA assigns these from Cα geometry alone — distances and angles — without requiring backbone oxygens, so it works on any Cα trace.

Secondary structure (8-s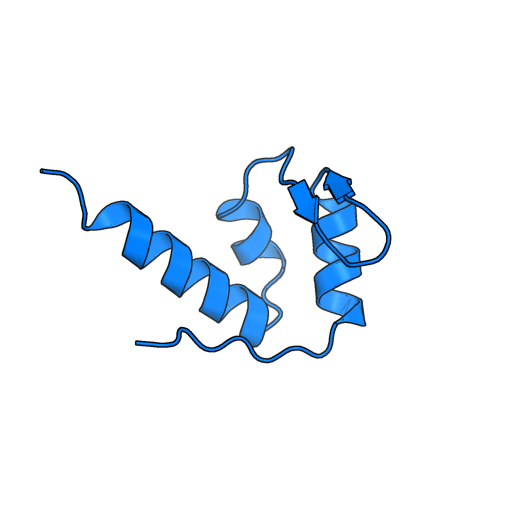tate, DSSP). Secondary structure is the local, repeating backbone conformation. DSSP classifies it into eight states by reading the hydrogen-bond network: three helix types (H, G, I), two β types (E, B), two non-regular types (T, S), and unstructured coil (-).

Foldseek 3Di. The Foldseek 3Di string encodes local tertiary geometry as a 20-letter alphabet — one character per residue — derived from the relative positions of nearby Cα atoms. Unlike the amino-acid sequence, 3Di is a direct function of the 3D structure, so two proteins with the same fold have similar 3Di strings even at low sequence identity.

mmCIF coordinates. Structure coordinates are given as an mmCIF _atom_site loop: one row per atom with element, residue name, chain id, sequence number, and x/y/z position in Å. Only the four main-chain atoms per residue are included here; side chains are omitted to keep the record compact.

Sequence. This is the polypeptide sequence — one letter per residue, N-terminus first. Length ranges from a few dozen residues for small domains to over a thousand for large multi-domain proteins.